Protein AF-A0A930PDI3-F1 (afdb_monomer_lite)

Secondary structure (DSSP, 8-state):
-HHHHHHHT--HHHHHHHHHH-TTS-GGG-----HHHHHHHHHHHTT-HHHHHHHHS-S-SSHHHHHHHTT-

Structure (mmCIF, N/CA/C/O backbone):
data_AF-A0A930PDI3-F1
#
_entry.id   AF-A0A930PDI3-F1
#
loop_
_atom_site.group_PDB
_atom_site.id
_atom_site.type_symbol
_atom_site.label_atom_id
_atom_site.label_alt_id
_atom_site.label_comp_id
_atom_site.label_asym_id
_atom_site.label_entity_id
_atom_site.label_seq_id
_atom_site.pdbx_PDB_ins_code
_atom_site.Cartn_x
_atom_site.Cartn_y
_atom_site.Cartn_z
_atom_site.occupancy
_atom_site.B_iso_or_equiv
_atom_site.auth_seq_id
_atom_site.auth_comp_id
_atom_site.auth_asym_id
_atom_site.auth_atom_id
_atom_site.pdbx_PDB_model_num
ATOM 1 N N . MET A 1 1 ? -12.812 -4.482 -1.075 1.00 75.75 1 MET A N 1
ATOM 2 C CA . MET A 1 1 ? -11.749 -5.140 -0.285 1.00 75.75 1 MET A CA 1
ATOM 3 C C . MET A 1 1 ? -10.516 -4.242 -0.322 1.00 75.75 1 MET A C 1
ATOM 5 O O . MET A 1 1 ? -10.449 -3.382 -1.191 1.00 75.75 1 MET A O 1
ATOM 9 N N . ILE A 1 2 ? -9.572 -4.363 0.617 1.00 85.31 2 ILE A N 1
ATOM 10 C CA . ILE A 1 2 ? -8.397 -3.463 0.674 1.00 85.31 2 ILE A CA 1
ATOM 11 C C . ILE A 1 2 ? -7.571 -3.521 -0.623 1.00 85.31 2 ILE A C 1
ATOM 13 O O . ILE A 1 2 ? -7.105 -2.486 -1.097 1.00 85.31 2 ILE A O 1
ATOM 17 N N . GLN A 1 3 ? -7.488 -4.701 -1.248 1.00 87.25 3 GLN A N 1
ATOM 18 C CA . GLN A 1 3 ? -6.913 -4.885 -2.584 1.00 87.25 3 GLN A CA 1
ATOM 19 C C . GLN A 1 3 ? -7.522 -3.956 -3.635 1.00 87.25 3 GLN A C 1
ATOM 21 O O . GLN A 1 3 ? -6.778 -3.297 -4.353 1.00 87.25 3 GLN A O 1
ATOM 26 N N . ASP A 1 4 ? -8.852 -3.846 -3.705 1.00 89.12 4 ASP A N 1
ATOM 27 C CA . ASP A 1 4 ? -9.519 -2.988 -4.694 1.00 89.12 4 ASP A CA 1
ATOM 28 C C . ASP A 1 4 ? -9.103 -1.520 -4.544 1.00 89.12 4 ASP A C 1
ATOM 30 O O . ASP A 1 4 ? -8.903 -0.824 -5.538 1.00 89.12 4 ASP A O 1
ATOM 34 N N . GLU A 1 5 ? -8.943 -1.037 -3.305 1.00 89.62 5 GLU A N 1
ATOM 35 C CA . GLU A 1 5 ? -8.482 0.334 -3.075 1.00 89.62 5 GLU A CA 1
ATOM 36 C C . GLU A 1 5 ? -7.006 0.515 -3.458 1.00 89.62 5 GLU A C 1
ATOM 38 O O . GLU A 1 5 ? -6.645 1.568 -3.984 1.00 89.62 5 GLU A O 1
ATOM 43 N N . LEU A 1 6 ? -6.156 -0.496 -3.245 1.00 90.12 6 LEU A N 1
ATOM 44 C CA . LEU A 1 6 ? -4.766 -0.468 -3.708 1.00 90.12 6 LEU A CA 1
ATOM 45 C C . LE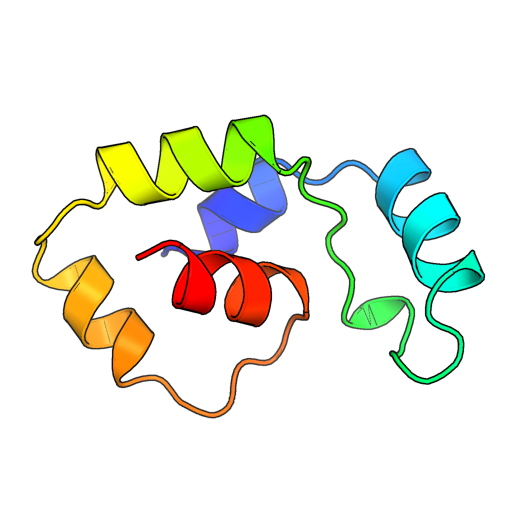U A 1 6 ? -4.693 -0.431 -5.239 1.00 90.12 6 LEU A C 1
ATOM 47 O O . LEU A 1 6 ? -3.975 0.402 -5.792 1.00 90.12 6 LEU A O 1
ATOM 51 N N . PHE A 1 7 ? -5.482 -1.260 -5.924 1.00 90.62 7 PHE A N 1
ATOM 52 C CA . PHE A 1 7 ? -5.576 -1.257 -7.385 1.00 90.62 7 PHE A CA 1
ATOM 53 C C . PHE A 1 7 ? -6.146 0.051 -7.938 1.00 90.62 7 PHE A C 1
ATOM 55 O O . PHE A 1 7 ? -5.664 0.546 -8.952 1.00 90.62 7 PHE A O 1
ATOM 62 N N . ALA A 1 8 ? -7.114 0.669 -7.259 1.00 91.75 8 ALA A N 1
ATOM 63 C CA . ALA A 1 8 ? -7.629 1.981 -7.650 1.00 91.75 8 ALA A CA 1
ATOM 64 C C . ALA A 1 8 ? -6.574 3.100 -7.541 1.00 91.75 8 ALA A C 1
ATOM 66 O O . ALA A 1 8 ? -6.690 4.129 -8.208 1.00 91.75 8 ALA A O 1
ATOM 67 N N . LEU A 1 9 ? -5.547 2.910 -6.706 1.00 90.69 9 LEU A N 1
ATOM 68 C CA . LEU A 1 9 ? -4.431 3.838 -6.503 1.00 90.69 9 LEU A CA 1
ATOM 69 C C . LEU A 1 9 ? -3.168 3.441 -7.288 1.00 90.69 9 LEU A C 1
ATOM 71 O O . LEU A 1 9 ? -2.100 4.014 -7.047 1.00 90.69 9 LEU A O 1
ATOM 75 N N . GLN A 1 10 ? -3.285 2.472 -8.198 1.00 92.56 10 GLN A N 1
ATOM 76 C CA . GLN A 1 10 ? -2.193 1.984 -9.028 1.00 92.56 10 GLN A CA 1
ATOM 77 C C . GLN A 1 10 ? -1.572 3.107 -9.865 1.00 92.56 10 GLN A C 1
ATOM 79 O O . GLN A 1 10 ? -2.249 3.806 -10.619 1.00 92.56 10 GLN A O 1
ATOM 84 N N . ASP A 1 11 ? -0.249 3.220 -9.782 1.00 92.44 11 ASP A N 1
ATOM 85 C CA . ASP A 1 11 ? 0.573 4.064 -10.643 1.00 92.44 11 ASP A CA 1
ATOM 86 C C . ASP A 1 11 ? 1.611 3.174 -11.338 1.00 92.44 11 ASP A C 1
ATOM 88 O O . ASP A 1 11 ? 2.618 2.762 -10.758 1.00 92.44 11 ASP A O 1
ATOM 92 N N . THR A 1 12 ? 1.357 2.857 -12.610 1.00 88.81 12 THR A N 1
ATOM 93 C CA . THR A 1 12 ? 2.196 1.947 -13.403 1.00 88.81 12 THR A CA 1
ATOM 94 C C . THR A 1 12 ? 3.590 2.505 -13.683 1.00 88.81 12 THR A C 1
ATOM 96 O O . THR A 1 12 ? 4.547 1.739 -13.821 1.00 88.81 12 THR A O 1
ATOM 99 N N . GLU A 1 13 ? 3.740 3.832 -13.759 1.00 90.44 13 GLU A N 1
ATOM 100 C CA . GLU A 1 13 ? 5.060 4.453 -13.909 1.00 90.44 13 GLU A CA 1
ATOM 101 C C . GLU A 1 13 ? 5.863 4.312 -12.616 1.00 90.44 13 GLU A C 1
ATOM 103 O O . GLU A 1 13 ? 7.050 3.966 -12.644 1.00 90.44 13 GLU A O 1
ATOM 108 N N . TYR A 1 14 ? 5.205 4.504 -11.472 1.00 90.69 14 TYR A N 1
ATOM 109 C CA . TYR A 1 14 ? 5.820 4.287 -10.170 1.00 90.69 14 TYR A CA 1
ATOM 110 C C . TYR A 1 14 ? 6.146 2.815 -9.910 1.00 90.69 14 TYR A C 1
ATOM 112 O O . TYR A 1 14 ? 7.242 2.531 -9.430 1.00 90.69 14 TYR A O 1
ATOM 120 N N . ALA A 1 15 ? 5.271 1.883 -10.300 1.00 89.81 15 ALA A N 1
ATOM 121 C CA . ALA A 1 15 ? 5.536 0.445 -10.232 1.00 89.81 15 ALA A CA 1
ATOM 122 C C . ALA A 1 15 ? 6.788 0.071 -11.040 1.00 89.81 15 ALA A C 1
ATOM 124 O O . ALA A 1 15 ? 7.676 -0.629 -10.551 1.00 89.81 15 ALA A O 1
ATOM 125 N N . SER A 1 16 ? 6.909 0.599 -12.264 1.00 89.75 16 SER A N 1
ATOM 126 C CA . SER A 1 16 ? 8.090 0.399 -13.112 1.00 89.75 16 SER A CA 1
ATOM 127 C C . SER A 1 16 ? 9.360 0.933 -12.445 1.00 89.75 16 SER A C 1
ATOM 129 O O . SER A 1 16 ? 10.381 0.243 -12.407 1.00 89.75 16 SER A O 1
ATOM 131 N N . PHE A 1 17 ? 9.295 2.126 -11.850 1.00 90.06 17 PHE A N 1
ATOM 132 C CA . PHE A 1 17 ? 10.399 2.711 -11.091 1.00 90.06 17 PHE A CA 1
ATOM 133 C C . PHE A 1 17 ? 10.780 1.879 -9.853 1.00 90.06 17 PHE A C 1
ATOM 135 O O . PHE A 1 17 ? 11.960 1.593 -9.653 1.00 90.06 17 PHE A O 1
ATOM 142 N N . GLN A 1 18 ? 9.803 1.434 -9.057 1.00 88.12 18 GLN A N 1
ATOM 143 C CA . GLN A 1 18 ? 10.022 0.574 -7.890 1.00 88.12 18 GLN A CA 1
ATOM 144 C C . GLN A 1 18 ? 10.613 -0.785 -8.273 1.00 88.12 18 GLN A C 1
ATOM 146 O O . GLN A 1 18 ? 11.554 -1.235 -7.624 1.00 88.12 18 GLN A O 1
ATOM 151 N N . SER A 1 19 ? 10.144 -1.403 -9.361 1.00 88.69 19 SER A N 1
ATOM 152 C CA . SER A 1 19 ? 10.681 -2.692 -9.821 1.00 88.69 19 SER A CA 1
ATOM 153 C C . SER A 1 19 ? 12.177 -2.617 -10.153 1.00 88.69 19 SER A C 1
ATOM 155 O O . SER A 1 19 ? 12.917 -3.566 -9.913 1.00 88.69 19 SER A O 1
ATOM 157 N N . LYS A 1 20 ? 12.657 -1.460 -10.635 1.00 89.00 20 LYS A N 1
ATOM 158 C CA . LYS A 1 20 ? 14.086 -1.226 -10.902 1.00 89.00 20 LYS A CA 1
ATOM 159 C C . LYS A 1 20 ? 14.911 -1.073 -9.623 1.00 89.00 20 LYS A C 1
ATOM 161 O O . LYS A 1 20 ? 16.097 -1.386 -9.633 1.00 89.00 20 LYS A O 1
ATOM 166 N N . LEU A 1 21 ? 14.305 -0.581 -8.542 1.00 88.56 21 LEU A N 1
ATOM 167 C CA . LEU A 1 21 ? 14.942 -0.453 -7.227 1.00 88.56 21 LEU A CA 1
ATOM 168 C C . LEU A 1 21 ? 14.978 -1.788 -6.472 1.00 88.56 21 LEU A C 1
ATOM 170 O O . LEU A 1 21 ? 15.865 -1.999 -5.648 1.00 88.56 21 LEU A O 1
ATOM 174 N N . MET A 1 22 ? 14.024 -2.679 -6.751 1.00 85.88 22 MET A N 1
ATOM 175 C CA . MET A 1 22 ? 13.834 -3.951 -6.057 1.00 85.88 22 MET A CA 1
ATOM 176 C C . MET A 1 22 ? 13.869 -5.135 -7.034 1.00 85.88 22 MET A C 1
ATOM 178 O O . MET A 1 22 ? 12.832 -5.733 -7.314 1.00 85.88 22 MET A O 1
ATOM 182 N N . PRO A 1 23 ? 15.054 -5.533 -7.528 1.00 81.50 23 PRO A N 1
ATOM 183 C CA . PRO A 1 23 ? 15.175 -6.607 -8.517 1.00 81.50 23 PRO A CA 1
ATOM 184 C C . PRO A 1 23 ? 14.770 -7.992 -7.986 1.00 81.50 23 PRO A C 1
ATOM 186 O O . PRO A 1 23 ? 14.572 -8.915 -8.770 1.00 81.50 23 PRO A O 1
ATOM 189 N N . THR A 1 24 ? 14.662 -8.159 -6.665 1.00 86.56 24 THR A N 1
ATOM 190 C CA . THR A 1 24 ? 14.240 -9.410 -6.016 1.00 86.56 24 THR A CA 1
ATOM 191 C C . THR A 1 24 ? 12.724 -9.577 -5.942 1.00 86.56 24 THR A C 1
ATOM 193 O O . THR A 1 24 ? 12.260 -10.672 -5.637 1.00 86.56 24 THR A O 1
ATOM 196 N N . VAL A 1 25 ? 11.950 -8.517 -6.198 1.00 84.50 25 VAL A N 1
ATOM 197 C CA . VAL A 1 25 ? 10.486 -8.547 -6.145 1.00 84.50 25 VAL A CA 1
ATOM 198 C C . VAL A 1 25 ? 9.934 -8.615 -7.573 1.00 84.50 25 VAL A C 1
ATOM 200 O O . VAL A 1 25 ? 10.304 -7.785 -8.407 1.00 84.50 25 VAL A O 1
ATOM 203 N N . PRO A 1 26 ? 9.044 -9.575 -7.892 1.00 86.00 26 PRO A N 1
ATOM 204 C CA . PRO A 1 26 ? 8.408 -9.645 -9.202 1.00 86.00 26 PRO A CA 1
ATOM 205 C C . PRO A 1 26 ? 7.660 -8.350 -9.513 1.00 86.00 26 PRO A C 1
ATOM 207 O O . PRO A 1 26 ? 6.834 -7.915 -8.712 1.00 86.00 26 PRO A O 1
ATOM 210 N N . LYS A 1 27 ? 7.863 -7.773 -10.704 1.00 84.00 27 LYS A N 1
ATOM 211 C CA . LYS A 1 27 ? 7.134 -6.558 -11.120 1.00 84.00 27 LYS A CA 1
ATOM 212 C C . LYS A 1 27 ? 5.611 -6.727 -11.025 1.00 84.00 27 LYS A C 1
ATOM 214 O O . LYS A 1 27 ? 4.902 -5.756 -10.826 1.00 84.00 27 LYS A O 1
ATOM 219 N N . GLU A 1 28 ? 5.128 -7.956 -11.203 1.00 85.94 28 GLU A N 1
ATOM 220 C CA . GLU A 1 28 ? 3.705 -8.314 -11.206 1.00 85.94 28 GLU A CA 1
ATOM 221 C C . GLU A 1 28 ? 3.095 -8.249 -9.802 1.00 85.94 28 GLU A C 1
ATOM 223 O O . GLU A 1 28 ? 1.906 -7.992 -9.664 1.00 85.94 28 GLU A O 1
ATOM 228 N N . SER A 1 29 ? 3.926 -8.411 -8.767 1.00 88.00 29 SER A N 1
ATOM 229 C CA . SER A 1 29 ? 3.540 -8.215 -7.365 1.00 8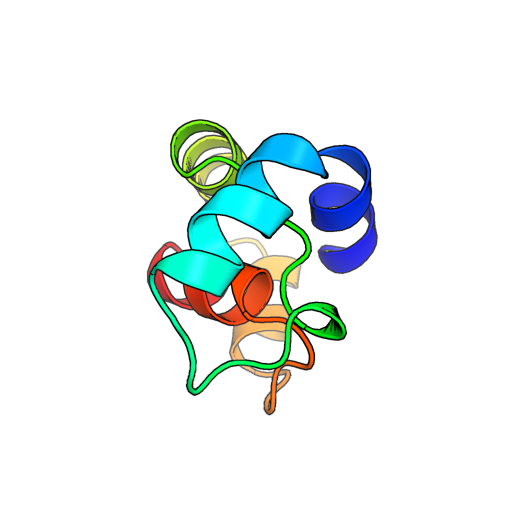8.00 29 SER A CA 1
ATOM 230 C C . SER A 1 29 ? 3.606 -6.748 -6.918 1.00 88.00 29 SER A C 1
ATOM 232 O O . SER A 1 29 ? 3.263 -6.441 -5.780 1.00 88.00 29 SER A O 1
ATOM 234 N N . ILE A 1 30 ? 4.038 -5.823 -7.783 1.00 90.38 30 ILE A N 1
ATOM 235 C CA . ILE A 1 30 ? 4.108 -4.389 -7.479 1.00 90.38 30 ILE A CA 1
ATOM 236 C C . ILE A 1 30 ? 2.929 -3.701 -8.165 1.00 90.38 30 ILE A C 1
ATOM 238 O O . ILE A 1 30 ? 2.902 -3.550 -9.386 1.00 90.38 30 ILE A O 1
ATOM 242 N N . ILE A 1 31 ? 1.962 -3.251 -7.369 1.00 91.62 31 ILE A N 1
ATOM 243 C CA . ILE A 1 31 ? 0.836 -2.443 -7.844 1.00 91.62 31 ILE A CA 1
ATOM 244 C C . ILE A 1 31 ? 1.343 -1.033 -8.160 1.00 91.62 31 ILE A C 1
ATOM 246 O O . ILE A 1 31 ? 0.947 -0.450 -9.167 1.00 91.62 31 ILE A O 1
ATOM 250 N N . GLY A 1 32 ? 2.255 -0.508 -7.336 1.00 91.88 32 GLY A N 1
ATOM 251 C CA . GLY A 1 32 ? 2.837 0.821 -7.502 1.00 91.88 32 GLY A CA 1
ATOM 252 C C . GLY A 1 32 ? 2.012 1.898 -6.820 1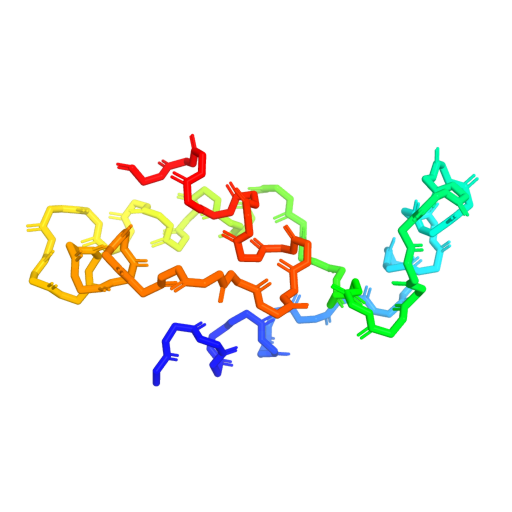.00 91.88 32 GLY A C 1
ATOM 253 O O . GLY A 1 32 ? 1.660 2.898 -7.440 1.00 91.88 32 GLY A O 1
ATOM 254 N N . VAL A 1 33 ? 1.709 1.730 -5.536 1.00 92.44 33 VAL A N 1
ATOM 255 C CA . VAL A 1 33 ? 0.971 2.729 -4.766 1.00 92.44 33 VAL A CA 1
ATOM 256 C C . VAL A 1 33 ? 1.947 3.684 -4.087 1.00 92.44 33 VAL A C 1
ATOM 258 O O . VAL A 1 33 ? 2.865 3.309 -3.358 1.00 92.44 33 VAL A O 1
ATOM 261 N N . ARG A 1 34 ? 1.740 4.987 -4.289 1.00 91.69 34 ARG A N 1
ATOM 262 C CA . ARG A 1 34 ? 2.566 6.020 -3.649 1.00 91.69 34 ARG A CA 1
ATOM 263 C C . ARG A 1 34 ? 2.386 5.975 -2.125 1.00 91.69 34 ARG A C 1
ATOM 265 O O . ARG A 1 34 ? 1.261 6.010 -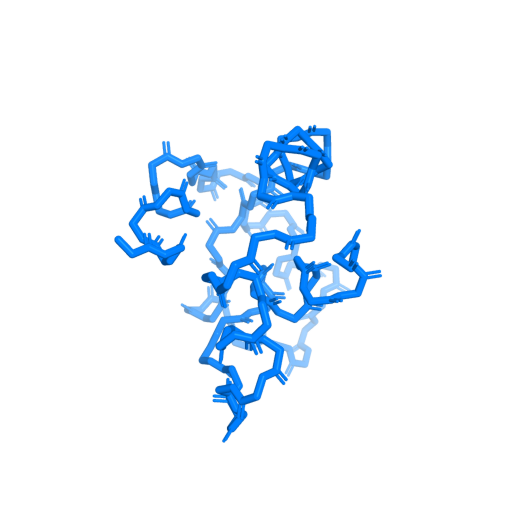1.628 1.00 91.69 34 ARG A O 1
ATOM 272 N N . VAL A 1 35 ? 3.486 6.047 -1.368 1.00 90.06 35 VAL A N 1
ATOM 273 C CA . VAL A 1 35 ? 3.479 6.042 0.115 1.00 90.06 35 VAL A CA 1
ATOM 274 C C . VAL A 1 35 ? 2.491 7.046 0.745 1.00 90.06 35 VAL A C 1
ATOM 276 O O . VAL A 1 35 ? 1.813 6.680 1.707 1.00 90.06 35 VAL A O 1
ATOM 279 N N . PRO A 1 36 ? 2.327 8.290 0.246 1.00 91.94 36 PRO A N 1
ATOM 280 C CA . PRO A 1 36 ? 1.316 9.203 0.783 1.00 91.94 36 PRO A CA 1
ATOM 281 C C . PRO A 1 36 ? -0.127 8.693 0.642 1.00 91.94 36 PRO A C 1
ATOM 283 O O . PRO A 1 36 ? -0.950 8.982 1.508 1.00 91.94 36 PRO A O 1
ATOM 286 N N . GLN A 1 37 ? -0.439 7.942 -0.419 1.00 92.19 37 GLN A N 1
ATOM 287 C CA . GLN A 1 37 ? -1.759 7.338 -0.619 1.00 92.19 37 GLN A CA 1
ATOM 288 C C . GLN A 1 37 ? -1.951 6.135 0.307 1.00 92.19 37 GLN A C 1
ATOM 290 O O . GLN A 1 37 ? -2.968 6.068 0.991 1.00 92.19 37 GLN A O 1
ATOM 295 N N . LEU A 1 38 ? -0.933 5.275 0.447 1.00 91.19 38 LEU A N 1
ATOM 296 C CA . LEU A 1 38 ? -0.933 4.190 1.437 1.00 91.19 38 LEU A CA 1
ATOM 297 C C . LEU A 1 38 ? -1.166 4.711 2.860 1.00 91.19 38 LEU A C 1
ATOM 299 O O . LEU A 1 38 ? -1.995 4.180 3.586 1.00 91.19 38 LEU A O 1
ATOM 303 N N . ARG A 1 39 ? -0.504 5.808 3.255 1.00 91.38 39 ARG A N 1
ATOM 304 C CA . ARG A 1 39 ? -0.717 6.437 4.572 1.00 91.38 39 ARG A CA 1
ATOM 305 C C . ARG A 1 39 ? -2.138 6.972 4.750 1.00 91.38 39 ARG A C 1
ATOM 307 O O . ARG A 1 39 ? -2.681 6.891 5.850 1.00 91.38 39 ARG A O 1
ATOM 314 N N . LYS A 1 40 ? -2.744 7.537 3.699 1.00 91.94 40 LYS A N 1
ATOM 315 C CA . LYS A 1 40 ? -4.153 7.966 3.734 1.00 91.94 40 LYS A CA 1
ATOM 316 C C . LYS A 1 40 ? -5.085 6.769 3.896 1.00 91.94 40 LYS A C 1
ATOM 318 O O . LYS A 1 40 ? -6.003 6.847 4.708 1.00 91.94 40 LYS A O 1
ATOM 323 N N . LEU A 1 41 ? -4.818 5.683 3.172 1.00 90.62 41 LEU A N 1
ATOM 324 C CA . LEU A 1 41 ? -5.569 4.437 3.258 1.00 90.62 41 LEU A CA 1
ATOM 325 C C . LEU A 1 41 ? -5.469 3.827 4.661 1.00 90.62 41 LEU A C 1
ATOM 327 O O . LEU A 1 41 ? -6.490 3.601 5.299 1.00 90.62 41 LEU A O 1
ATOM 331 N N . ALA A 1 42 ? -4.253 3.681 5.193 1.00 91.12 42 ALA A N 1
ATOM 332 C CA . ALA A 1 42 ? -4.009 3.183 6.545 1.00 91.12 42 ALA A CA 1
ATOM 333 C C . ALA A 1 42 ? -4.725 4.034 7.604 1.00 91.12 42 ALA A C 1
ATOM 335 O O . ALA A 1 42 ? -5.360 3.508 8.512 1.00 91.12 42 ALA A O 1
ATOM 336 N N . LYS A 1 43 ? -4.711 5.366 7.459 1.00 90.69 43 LYS A N 1
ATOM 337 C CA . LYS A 1 43 ? -5.437 6.266 8.366 1.00 90.69 43 LYS A CA 1
ATOM 338 C C . LYS A 1 43 ? -6.961 6.129 8.253 1.00 90.69 43 LYS A C 1
ATOM 340 O O . LYS A 1 43 ? -7.643 6.268 9.265 1.00 90.69 43 LYS A O 1
ATOM 345 N N . LYS A 1 44 ? -7.489 5.891 7.047 1.00 89.69 44 LYS A N 1
ATOM 346 C CA . LYS A 1 44 ? -8.919 5.645 6.795 1.00 89.69 44 LYS A CA 1
ATOM 347 C C . LYS A 1 44 ? -9.362 4.313 7.406 1.00 89.69 44 LYS A C 1
ATOM 349 O O . LYS A 1 44 ? -10.415 4.258 8.030 1.00 89.69 44 LYS A O 1
ATOM 354 N N . LEU A 1 45 ? -8.535 3.280 7.258 1.00 86.94 45 LEU A N 1
ATOM 355 C CA . LEU A 1 45 ? -8.737 1.950 7.829 1.00 86.94 45 LEU A CA 1
ATOM 356 C C . LEU A 1 45 ? -8.612 1.963 9.359 1.00 86.94 45 LEU A C 1
ATOM 358 O O . LEU A 1 45 ? -9.408 1.322 10.041 1.00 86.94 45 LEU A O 1
ATOM 362 N N . GLY A 1 46 ? -7.669 2.726 9.915 1.00 83.25 46 GLY A N 1
ATOM 363 C CA . GLY A 1 46 ? -7.498 2.909 11.356 1.00 83.25 46 GLY A CA 1
ATOM 364 C C . GLY A 1 46 ? -7.459 1.581 12.120 1.00 83.25 46 GLY A C 1
ATOM 365 O O . GLY A 1 46 ? -6.791 0.640 11.715 1.00 83.25 46 GLY A O 1
ATOM 366 N N . LYS A 1 47 ? -8.218 1.490 13.221 1.00 80.44 47 LYS A N 1
ATOM 367 C CA . LYS A 1 47 ? -8.420 0.246 13.993 1.00 80.44 47 LYS A CA 1
ATOM 368 C C . LYS A 1 47 ? -9.730 -0.463 13.629 1.00 80.44 47 LYS A C 1
ATOM 370 O O . LYS A 1 47 ? -10.405 -1.004 14.503 1.00 80.44 47 LYS A O 1
ATOM 375 N N . SER A 1 48 ? -10.146 -0.374 12.369 1.00 87.75 48 SER A N 1
ATOM 376 C CA . SER A 1 48 ? -11.332 -1.088 11.897 1.00 87.75 48 SER A CA 1
ATOM 377 C C . SER A 1 48 ? -11.122 -2.601 11.956 1.00 87.75 48 SER A C 1
ATOM 379 O O . SER A 1 48 ? -9.997 -3.105 11.979 1.00 87.75 48 SER A O 1
ATOM 381 N N . LYS A 1 49 ? -12.235 -3.336 11.958 1.00 86.50 49 LYS A N 1
ATOM 382 C CA . LYS A 1 49 ? -12.214 -4.796 11.877 1.00 86.50 49 LYS A CA 1
ATOM 383 C C . LYS A 1 49 ? -11.571 -5.276 10.568 1.00 86.50 49 LYS A C 1
ATOM 385 O O . LYS A 1 49 ? -10.793 -6.218 10.600 1.00 86.50 49 LYS A O 1
ATOM 390 N N . GLU A 1 50 ? -11.798 -4.557 9.468 1.00 86.31 50 GLU A N 1
ATOM 391 C CA . GLU A 1 50 ? -11.193 -4.842 8.158 1.00 86.31 50 GLU A CA 1
ATOM 392 C C . GLU A 1 50 ? -9.663 -4.738 8.191 1.00 86.31 50 GLU A C 1
ATOM 394 O O . GLU A 1 50 ? -8.978 -5.590 7.631 1.00 86.31 50 GLU A O 1
ATOM 399 N N . ALA A 1 51 ? -9.109 -3.741 8.892 1.00 87.81 51 ALA A N 1
ATOM 400 C CA . ALA A 1 51 ? -7.664 -3.635 9.086 1.00 87.81 51 ALA A CA 1
ATOM 401 C C . ALA A 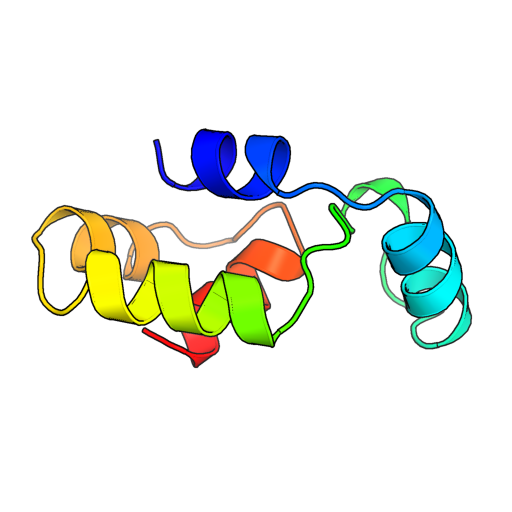1 51 ? -7.105 -4.839 9.858 1.00 87.81 51 ALA A C 1
ATOM 403 O O . ALA A 1 51 ? -6.076 -5.389 9.483 1.00 87.81 51 ALA A O 1
ATOM 404 N N . GLN A 1 52 ? -7.793 -5.285 10.914 1.00 88.62 52 GLN A N 1
ATOM 405 C CA . GLN A 1 52 ? -7.376 -6.466 11.678 1.00 88.62 52 GLN A CA 1
ATOM 406 C C . GLN A 1 52 ? -7.452 -7.749 10.847 1.00 88.62 52 GLN A C 1
ATOM 408 O O . GLN A 1 52 ? -6.531 -8.560 10.898 1.00 88.62 52 GLN A O 1
ATOM 413 N N . GLU A 1 53 ? -8.519 -7.925 10.069 1.00 89.69 53 GLU A N 1
ATOM 414 C CA . GLU A 1 53 ? -8.671 -9.064 9.159 1.00 89.69 53 GLU A CA 1
ATOM 415 C C . GLU A 1 53 ? -7.558 -9.078 8.106 1.00 89.69 53 GLU A C 1
ATOM 417 O O . GLU A 1 53 ? -6.987 -10.131 7.839 1.00 89.69 53 GLU A O 1
ATOM 422 N N . PHE A 1 54 ? -7.164 -7.913 7.591 1.00 89.25 54 PHE A N 1
ATOM 423 C CA . PHE A 1 54 ? -6.033 -7.782 6.675 1.00 89.25 54 PHE A CA 1
ATOM 424 C C . PHE A 1 54 ? -4.681 -8.098 7.320 1.00 89.25 54 PHE A C 1
ATOM 426 O O . PHE A 1 54 ? -3.852 -8.771 6.716 1.00 89.25 54 PHE A O 1
ATOM 433 N N . LEU A 1 55 ? -4.447 -7.668 8.563 1.00 87.94 55 LEU A N 1
ATOM 434 C CA . LEU A 1 55 ? -3.222 -8.021 9.288 1.00 87.94 55 LEU A CA 1
ATOM 435 C C . LEU A 1 55 ? -3.118 -9.537 9.546 1.00 87.94 55 LEU A C 1
ATOM 437 O O . LEU A 1 55 ? -2.013 -10.068 9.627 1.00 87.94 55 LEU A O 1
ATOM 441 N N . LEU A 1 56 ? -4.254 -10.231 9.658 1.00 89.38 56 LEU A N 1
ATOM 442 C CA . LEU A 1 56 ? -4.320 -11.685 9.826 1.00 89.38 56 LEU A CA 1
ATOM 443 C C . LEU A 1 56 ? -4.281 -12.456 8.495 1.00 89.38 56 LEU A C 1
ATOM 445 O O . LEU A 1 56 ? -3.940 -13.640 8.496 1.00 89.38 56 LEU A O 1
ATOM 449 N N . ALA A 1 57 ? -4.611 -11.810 7.374 1.00 86.00 57 ALA A N 1
ATOM 450 C CA . ALA A 1 57 ? -4.604 -12.394 6.036 1.00 86.00 57 ALA A CA 1
ATOM 451 C C . ALA A 1 57 ? -3.174 -12.471 5.472 1.00 86.00 57 ALA A C 1
ATOM 453 O O . ALA A 1 57 ? -2.774 -11.680 4.626 1.00 86.00 57 ALA A O 1
ATOM 454 N N . LEU A 1 58 ? -2.388 -13.421 5.982 1.00 85.50 58 LEU A N 1
ATOM 455 C CA . LEU A 1 58 ? -1.034 -13.726 5.514 1.00 85.50 58 LEU A CA 1
ATOM 456 C C . LEU A 1 58 ? -1.005 -15.084 4.785 1.00 85.50 58 LEU A C 1
ATOM 458 O O . LEU A 1 58 ? -1.680 -16.015 5.235 1.00 85.50 58 LEU A O 1
ATOM 462 N N . PRO A 1 59 ? -0.172 -15.257 3.738 1.00 86.50 59 PRO A N 1
ATOM 463 C CA . PRO A 1 59 ? 0.739 -14.272 3.139 1.00 86.50 59 PRO A CA 1
ATOM 464 C C . PRO A 1 59 ? 0.029 -13.274 2.206 1.00 86.50 59 PRO A C 1
ATOM 466 O O . PRO A 1 59 ? -0.998 -13.600 1.623 1.00 86.50 59 PRO A O 1
ATOM 469 N N . HIS A 1 60 ? 0.612 -12.081 2.052 1.00 88.31 60 HIS A N 1
ATOM 470 C CA . HIS A 1 60 ? 0.162 -11.077 1.077 1.00 88.31 60 HIS A CA 1
ATOM 471 C C . HIS A 1 60 ? 0.687 -11.397 -0.322 1.00 88.31 60 HIS A C 1
ATOM 473 O O . HIS A 1 60 ? 1.850 -11.786 -0.465 1.00 88.31 60 HIS A O 1
ATOM 479 N N . ASP A 1 61 ? -0.138 -11.163 -1.341 1.00 87.25 61 ASP A N 1
ATOM 480 C CA . ASP A 1 61 ? 0.202 -11.413 -2.745 1.00 87.25 61 ASP A CA 1
ATOM 481 C C . ASP A 1 61 ? 1.025 -10.263 -3.346 1.00 87.25 61 ASP A C 1
ATOM 483 O O . ASP A 1 61 ? 1.885 -10.480 -4.206 1.00 87.25 61 ASP A O 1
ATOM 487 N N . TYR A 1 62 ? 0.797 -9.031 -2.875 1.00 90.81 62 TYR A N 1
ATOM 488 C CA . TYR A 1 62 ? 1.423 -7.828 -3.419 1.00 90.81 62 TYR A CA 1
ATOM 489 C C . TYR A 1 62 ? 2.407 -7.165 -2.447 1.00 90.81 62 TYR A C 1
ATOM 491 O O . TYR A 1 62 ? 2.254 -7.149 -1.224 1.00 90.81 62 TYR A O 1
ATOM 499 N N . TYR A 1 63 ? 3.441 -6.528 -2.995 1.00 90.19 63 TYR A N 1
ATOM 500 C CA . TYR A 1 63 ? 4.390 -5.730 -2.221 1.00 90.19 63 TYR A CA 1
ATOM 501 C C . TYR A 1 63 ? 3.708 -4.542 -1.528 1.00 90.19 63 TYR A C 1
ATOM 503 O O . TYR A 1 63 ? 3.983 -4.255 -0.362 1.00 90.19 63 TYR A O 1
ATOM 511 N N . ASP A 1 64 ? 2.784 -3.872 -2.216 1.00 90.50 64 ASP A N 1
ATOM 512 C CA . ASP A 1 64 ? 2.048 -2.732 -1.667 1.00 90.50 64 ASP A CA 1
ATOM 513 C C . ASP A 1 64 ? 1.154 -3.125 -0.479 1.00 90.50 64 ASP A C 1
ATOM 515 O O . ASP A 1 64 ? 0.965 -2.323 0.435 1.00 90.50 64 ASP A O 1
ATOM 519 N N . GLU A 1 65 ? 0.670 -4.369 -0.431 1.00 91.31 65 GLU A N 1
ATOM 520 C CA . GLU A 1 65 ? -0.040 -4.915 0.731 1.00 91.31 65 GLU A CA 1
ATOM 521 C C . GLU A 1 65 ? 0.892 -5.089 1.927 1.00 91.31 65 GLU A C 1
ATOM 523 O O . GLU A 1 65 ? 0.554 -4.687 3.037 1.00 91.31 65 GLU A O 1
ATOM 528 N N . ASN A 1 66 ? 2.106 -5.597 1.703 1.00 91.31 66 ASN A N 1
ATOM 529 C CA . ASN A 1 66 ? 3.128 -5.682 2.748 1.00 91.31 66 ASN A CA 1
ATOM 530 C C . ASN A 1 66 ? 3.522 -4.286 3.271 1.00 91.31 66 ASN A C 1
ATOM 532 O O . ASN A 1 66 ? 3.736 -4.087 4.473 1.00 91.31 66 ASN A O 1
ATOM 536 N N . MET A 1 67 ? 3.576 -3.292 2.382 1.00 91.19 67 MET A N 1
ATOM 537 C CA . MET A 1 67 ? 3.777 -1.891 2.760 1.00 91.19 67 MET A CA 1
ATOM 538 C C . MET A 1 67 ? 2.604 -1.336 3.561 1.00 91.19 67 MET A C 1
ATOM 540 O O . MET A 1 67 ? 2.826 -0.666 4.569 1.00 91.19 67 MET A O 1
ATOM 544 N N . LEU A 1 68 ? 1.368 -1.628 3.157 1.00 91.12 68 LEU A N 1
ATOM 545 C CA . LEU A 1 68 ? 0.180 -1.225 3.897 1.00 91.12 68 LEU A CA 1
ATOM 546 C C . LEU A 1 68 ? 0.125 -1.882 5.279 1.00 91.12 68 LEU A C 1
ATOM 548 O O . LEU A 1 68 ? -0.148 -1.193 6.254 1.00 91.12 68 LEU A O 1
ATOM 552 N N . HIS A 1 69 ? 0.441 -3.175 5.376 1.00 92.00 69 HIS A N 1
ATOM 553 C CA . HIS A 1 69 ? 0.515 -3.917 6.635 1.00 92.00 69 HIS A CA 1
ATOM 554 C C . HIS A 1 69 ? 1.505 -3.263 7.600 1.00 92.00 69 HIS A C 1
ATOM 556 O O . HIS A 1 69 ? 1.226 -3.140 8.782 1.00 92.00 69 HIS A O 1
ATOM 562 N N . SER A 1 70 ? 2.644 -2.786 7.091 1.00 90.12 70 SER A N 1
ATOM 563 C CA . SER A 1 70 ? 3.646 -2.082 7.903 1.00 90.12 70 SER A CA 1
ATOM 564 C C . SER A 1 70 ? 3.188 -0.693 8.381 1.00 90.12 70 SER A C 1
ATOM 566 O O . SER A 1 70 ? 3.822 -0.106 9.258 1.00 90.12 70 SER A O 1
ATOM 568 N N . LEU A 1 71 ? 2.146 -0.124 7.763 1.00 89.88 71 LEU A N 1
ATOM 569 C CA . LEU A 1 71 ? 1.603 1.205 8.069 1.00 89.88 71 LEU A CA 1
ATOM 570 C C . LEU A 1 71 ? 0.321 1.170 8.918 1.00 89.88 71 LEU A C 1
ATOM 572 O O . LEU A 1 71 ? -0.043 2.220 9.457 1.00 89.88 71 LEU A O 1
ATOM 576 N N . LEU A 1 72 ? -0.362 0.024 8.974 1.00 86.81 72 LEU A N 1
ATOM 577 C CA . LEU A 1 72 ? -1.553 -0.245 9.790 1.00 86.81 72 LEU A CA 1
ATOM 578 C C . LEU A 1 72 ? -1.164 -0.602 11.231 1.00 86.81 72 LEU A C 1
ATOM 580 O O . LEU A 1 72 ? -1.870 -0.118 12.147 1.00 86.81 72 LEU A O 1
#

Foldseek 3Di:
DLVVLLLVQADLVQLVVVCVVCVPDPSVLESRHDPVSLLVSLVVCPPPPVLVVLLVPPDDSHPSSVVSNVND

Ra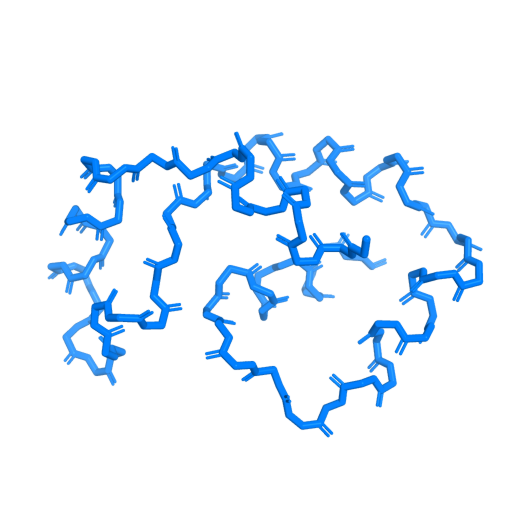dius of gyration: 11.8 Å; chains: 1; bounding box: 27×24×28 Å

pLDDT: mean 88.79, std 3.03, range [75.75, 92.56]

Sequence (72 aa):
MIQDELFALQDTEYASFQSKLMPTVPKESIIGVRVPQLRKLAKKLGKSKEAQEFLLALPHDYYDENMLHSLL